Protein AF-A0A376L0K4-F1 (afdb_monomer_lite)

Foldseek 3Di:
DAVCCCVVPVPVPDDQLLLDDPVVNDPVVTFDWDWDQDPVPRDTGTDTPSCCCPPCNCQLQADDPDPVVRNVVSVVSNVVVVVVVCCVVVVDDDDFDDPVNVVVPVVVVVVQVVVVVVVDDDDRD

Sequence (125 aa):
MTVCARFYDPENELTGSMLIDLQSGNEDRGICGLPFTRQSDNQTVYIPMNIIGNLYVSNGMSAGNTRNEARVQGLSEVFERYVKNRIIAESISLPEIPADVLARYPAVVEAIENAGSGGFPNLRL

Organism: Escherichia coli (NCBI:txid562)

InterPro domains:
  IPR003776 YcaO-like domain [PF02624] (7-118)
  IPR003776 YcaO-like domain [PS51664] (1-125)
  IPR003776 YcaO-like domain [TIGR00702] (6-121)

Radius of gyration: 21.16 Å; chains: 1; bounding box: 52×32×55 Å

Structure (mmCIF, N/CA/C/O backbone):
data_AF-A0A376L0K4-F1
#
_entry.id   AF-A0A376L0K4-F1
#
loop_
_atom_site.group_PDB
_atom_site.id
_atom_site.type_symbol
_atom_site.label_atom_id
_atom_site.label_alt_id
_atom_site.label_comp_id
_atom_site.label_asym_id
_atom_site.label_entity_id
_atom_site.label_seq_id
_atom_site.pdbx_PDB_ins_code
_atom_site.Cartn_x
_atom_site.Cartn_y
_atom_site.Cartn_z
_atom_s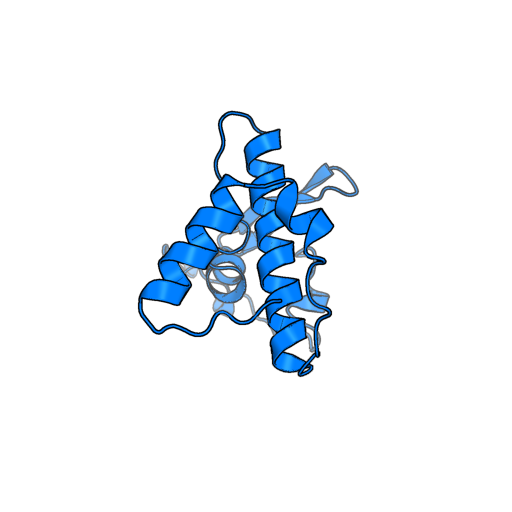ite.occupancy
_atom_site.B_iso_or_equiv
_atom_site.auth_seq_id
_atom_site.auth_comp_id
_atom_site.auth_asym_id
_atom_site.auth_atom_id
_atom_site.pdbx_PDB_model_num
ATOM 1 N N . MET A 1 1 ? -17.045 -3.249 13.865 1.00 45.50 1 MET A N 1
ATOM 2 C CA . MET A 1 1 ? -16.093 -4.362 13.681 1.00 45.50 1 MET A CA 1
ATOM 3 C C . MET A 1 1 ? -15.202 -3.997 12.504 1.00 45.50 1 MET A C 1
ATOM 5 O O . MET A 1 1 ? -15.719 -3.773 11.416 1.00 45.50 1 MET A O 1
ATOM 9 N N . THR A 1 2 ? -13.917 -3.771 12.759 1.00 52.75 2 THR A N 1
ATOM 10 C CA . THR A 1 2 ? -12.928 -3.260 11.799 1.00 52.75 2 THR A CA 1
ATOM 11 C C . THR A 1 2 ? -12.846 -4.200 10.598 1.00 52.75 2 THR A C 1
ATOM 13 O O . THR A 1 2 ? -12.702 -5.414 10.762 1.00 52.75 2 THR A O 1
ATOM 16 N N . VAL A 1 3 ? -12.965 -3.671 9.379 1.00 58.59 3 VAL A N 1
ATOM 17 C CA . VAL A 1 3 ? -12.661 -4.462 8.177 1.00 58.59 3 VAL A CA 1
ATOM 18 C C . VAL A 1 3 ? -11.214 -4.944 8.309 1.00 58.59 3 VAL A C 1
ATOM 20 O O . VAL A 1 3 ? -10.349 -4.178 8.725 1.00 58.59 3 VAL A O 1
ATOM 23 N N . CYS A 1 4 ? -10.984 -6.225 8.012 1.00 76.06 4 CYS A N 1
ATOM 24 C CA . CYS A 1 4 ? -9.707 -6.930 8.186 1.00 76.06 4 CYS A CA 1
ATOM 25 C C . CYS A 1 4 ? -9.333 -7.359 9.619 1.00 76.06 4 CYS A C 1
ATOM 27 O O . CYS A 1 4 ? -8.181 -7.723 9.828 1.00 76.06 4 CYS A O 1
ATOM 29 N N . ALA A 1 5 ? -10.271 -7.417 10.579 1.00 79.62 5 ALA A N 1
ATOM 30 C CA . ALA A 1 5 ? -9.987 -7.934 11.930 1.00 79.62 5 ALA A CA 1
ATOM 31 C C . ALA A 1 5 ? -9.222 -9.273 11.913 1.00 79.62 5 ALA A C 1
ATOM 33 O O . ALA A 1 5 ? -8.174 -9.377 12.523 1.00 79.62 5 ALA A O 1
ATOM 34 N N . ARG A 1 6 ? -9.645 -10.242 11.089 1.00 89.62 6 ARG A N 1
ATOM 35 C CA . ARG A 1 6 ? -8.959 -11.545 10.960 1.00 89.62 6 ARG A CA 1
ATOM 36 C C . ARG A 1 6 ? -7.507 -11.475 10.470 1.00 89.62 6 ARG A C 1
ATOM 38 O O . ARG A 1 6 ? -6.770 -12.426 10.681 1.00 89.62 6 ARG A O 1
ATOM 45 N N . PHE A 1 7 ? -7.125 -10.422 9.747 1.00 94.44 7 PHE A N 1
ATOM 46 C CA . PHE A 1 7 ? -5.756 -10.258 9.253 1.00 94.44 7 PHE A CA 1
ATOM 47 C C . PHE A 1 7 ? -4.846 -9.658 10.329 1.00 94.44 7 PHE A C 1
ATOM 49 O O . PHE A 1 7 ? -3.712 -10.097 10.471 1.00 94.44 7 PHE A O 1
ATOM 56 N N . TYR A 1 8 ? -5.341 -8.671 11.082 1.00 94.38 8 TYR A N 1
ATOM 57 C CA . TYR A 1 8 ? -4.566 -8.014 12.142 1.00 94.38 8 TYR A CA 1
ATOM 58 C C . TYR A 1 8 ? -4.621 -8.748 13.485 1.00 94.38 8 TYR A C 1
ATOM 60 O O . TYR A 1 8 ? -3.732 -8.570 14.307 1.00 94.38 8 TYR A O 1
ATOM 68 N N . ASP A 1 9 ? -5.671 -9.530 13.708 1.00 95.19 9 ASP A N 1
ATOM 69 C CA . ASP A 1 9 ? -5.986 -10.179 14.976 1.00 95.19 9 ASP A CA 1
ATOM 70 C C . ASP A 1 9 ? -6.476 -11.623 14.739 1.00 95.19 9 ASP A C 1
ATOM 72 O O . ASP A 1 9 ? -7.664 -11.925 14.894 1.00 95.19 9 ASP A O 1
ATOM 76 N N . PRO A 1 10 ? -5.594 -12.520 14.258 1.00 94.62 10 PRO A N 1
ATOM 77 C CA . PRO A 1 10 ? -5.958 -13.905 13.962 1.00 94.62 10 PRO A CA 1
ATOM 78 C C . PRO A 1 10 ? -6.321 -14.711 15.219 1.00 94.62 10 PRO A C 1
ATOM 80 O O . PRO A 1 10 ? -7.209 -15.559 15.143 1.00 94.62 10 PRO A O 1
ATOM 83 N N . GLU A 1 11 ? -5.682 -14.409 16.355 1.00 95.31 11 GLU A N 1
ATOM 84 C CA . GLU A 1 11 ? -5.873 -15.097 17.643 1.00 95.31 11 GLU A CA 1
ATOM 85 C C . GLU A 1 11 ? -6.884 -14.391 18.566 1.00 95.31 11 GLU A C 1
ATOM 87 O O . GLU A 1 11 ? -7.199 -14.889 19.645 1.00 95.31 11 GLU A O 1
ATOM 92 N N . ASN A 1 12 ? -7.456 -13.265 18.124 1.00 93.50 12 ASN A N 1
ATOM 93 C CA . ASN A 1 12 ? -8.456 -12.492 18.863 1.00 93.50 12 ASN A CA 1
ATOM 94 C C . ASN A 1 12 ? -7.944 -11.971 20.228 1.00 93.50 12 ASN A C 1
ATOM 96 O O . ASN A 1 12 ? -8.661 -12.005 21.232 1.00 93.50 12 ASN A O 1
ATOM 100 N N . GLU A 1 13 ? -6.694 -11.504 20.248 1.00 95.06 13 GLU A N 1
ATOM 101 C CA . GLU A 1 13 ? -5.971 -10.983 21.417 1.00 95.06 13 GLU A CA 1
ATOM 102 C C . GLU A 1 13 ? -5.845 -9.449 21.403 1.00 95.06 13 GLU A C 1
ATOM 104 O O . GLU A 1 13 ? -5.398 -8.845 22.382 1.00 95.06 13 GLU A O 1
ATOM 109 N N . LEU A 1 14 ? -6.238 -8.791 20.307 1.00 94.50 14 LEU A N 1
ATOM 110 C CA . LEU A 1 14 ? -6.117 -7.344 20.178 1.00 94.50 14 LEU A CA 1
ATOM 111 C C . LEU A 1 14 ? -7.116 -6.624 21.089 1.00 94.50 14 LEU A C 1
ATOM 113 O O . LEU A 1 14 ? -8.333 -6.799 21.003 1.00 94.50 14 LEU A O 1
ATOM 117 N N . THR A 1 15 ? -6.601 -5.730 21.928 1.00 94.50 15 THR A N 1
ATOM 118 C CA . THR A 1 15 ? -7.420 -4.910 22.829 1.00 94.50 15 THR A CA 1
ATOM 119 C C . THR A 1 15 ? -7.451 -3.451 22.384 1.00 94.50 15 THR A C 1
ATOM 121 O O . THR A 1 15 ? -6.569 -2.969 21.674 1.00 94.50 15 THR A O 1
ATOM 124 N N . GLY A 1 16 ? -8.489 -2.717 22.796 1.00 92.81 16 GLY A N 1
ATOM 125 C CA . GLY A 1 16 ? -8.679 -1.331 22.362 1.00 92.81 16 GLY A CA 1
ATOM 126 C C . GLY A 1 16 ? -7.584 -0.366 22.831 1.00 92.81 16 GLY A C 1
ATOM 127 O O . GLY A 1 16 ? -7.210 0.533 22.081 1.00 92.81 16 GLY A O 1
ATOM 128 N N . SER A 1 17 ? -7.024 -0.583 24.024 1.00 94.81 17 SER A N 1
ATOM 129 C CA . SER A 1 17 ? -5.942 0.241 24.584 1.00 94.81 17 SER A CA 1
ATOM 130 C C . SER A 1 17 ? -4.633 0.126 23.792 1.00 94.81 17 SER A C 1
ATOM 132 O O . SER A 1 17 ? -3.836 1.060 23.775 1.00 94.81 17 SER A O 1
ATOM 134 N N . MET A 1 18 ? -4.432 -0.967 23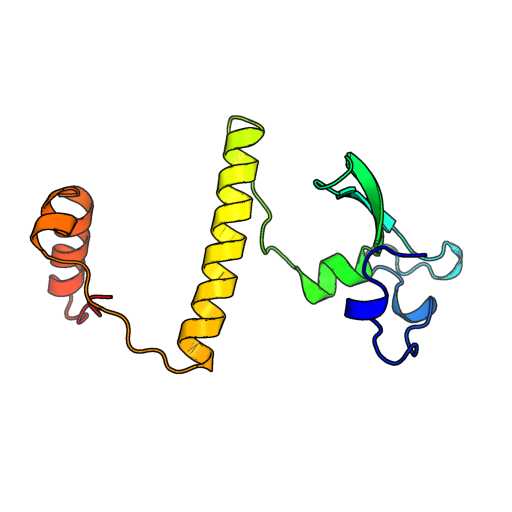.047 1.00 95.56 18 MET A N 1
ATOM 135 C CA . MET A 1 18 ? -3.276 -1.136 22.152 1.00 95.56 18 MET A CA 1
ATOM 136 C C . MET A 1 18 ? -3.357 -0.257 20.895 1.00 95.56 18 MET A C 1
ATOM 138 O O . MET A 1 18 ? -2.366 -0.105 20.184 1.00 95.56 18 MET A O 1
ATOM 142 N N . LEU A 1 19 ? -4.531 0.308 20.597 1.00 97.00 19 LEU A N 1
ATOM 143 C CA . LEU A 1 19 ? -4.828 0.990 19.335 1.00 97.00 19 LEU A CA 1
ATOM 144 C C . LEU A 1 19 ? -4.932 2.513 19.462 1.00 97.00 19 LEU A C 1
ATOM 146 O O . LEU A 1 19 ? -5.335 3.179 18.503 1.00 97.00 19 LEU A O 1
ATOM 150 N N . ILE A 1 20 ? -4.562 3.071 20.614 1.00 97.75 20 ILE A N 1
ATOM 151 C CA . ILE A 1 20 ? -4.488 4.521 20.803 1.00 97.75 20 ILE A CA 1
ATOM 152 C C . ILE A 1 20 ? -3.395 5.086 19.891 1.00 97.75 20 ILE A C 1
ATOM 154 O O . ILE A 1 20 ? -2.295 4.538 19.782 1.00 97.75 20 ILE A O 1
ATOM 158 N N . ASP A 1 21 ? -3.715 6.151 19.160 1.00 97.25 21 ASP A N 1
ATOM 159 C CA . ASP A 1 21 ? -2.766 6.773 18.246 1.00 97.25 21 ASP A CA 1
ATOM 160 C C . ASP A 1 21 ? -1.700 7.566 19.011 1.00 97.25 21 ASP A C 1
ATOM 162 O O . ASP A 1 21 ? -1.978 8.192 20.034 1.00 97.25 21 ASP A O 1
ATOM 166 N N . LEU A 1 22 ? -0.473 7.560 18.486 1.00 96.25 22 LEU A N 1
ATOM 167 C CA . LEU A 1 22 ? 0.670 8.233 19.107 1.00 96.25 22 LEU A CA 1
ATOM 168 C C . LEU A 1 22 ? 0.473 9.754 19.194 1.00 96.25 22 LEU A C 1
ATOM 170 O O . LEU A 1 22 ? 0.961 10.390 20.122 1.00 96.25 22 LEU A O 1
ATOM 174 N N . GLN A 1 23 ? -0.214 10.339 18.213 1.00 97.19 23 GLN A N 1
ATOM 175 C CA . GLN A 1 23 ? -0.366 11.781 18.075 1.00 97.19 23 GLN A CA 1
ATOM 176 C C . GLN A 1 23 ? -1.296 12.367 19.138 1.00 97.19 23 GLN A C 1
ATOM 178 O O . GLN A 1 23 ? -1.036 13.466 19.624 1.00 97.19 23 GLN A O 1
ATOM 183 N N . SER A 1 24 ? -2.376 11.665 19.490 1.00 96.75 24 SER A N 1
ATOM 184 C CA . SER A 1 24 ? -3.269 12.087 20.566 1.00 96.75 24 SER A CA 1
ATOM 185 C C . SER A 1 24 ? -2.805 11.598 21.936 1.00 96.75 24 SER A C 1
ATOM 187 O O . SER A 1 24 ? -2.942 12.340 22.908 1.00 96.75 24 SER A O 1
ATOM 189 N N . GLY A 1 25 ? -2.303 10.359 22.022 1.00 95.69 25 GLY A N 1
ATOM 190 C CA . GLY A 1 25 ? -1.992 9.687 23.287 1.00 95.69 25 GLY A CA 1
ATOM 191 C C . GLY A 1 25 ? -3.173 9.627 24.265 1.00 95.69 25 GLY A C 1
ATOM 192 O O . GLY A 1 25 ? -2.961 9.477 25.464 1.00 95.69 25 GLY A O 1
ATOM 193 N N . ASN A 1 26 ? -4.407 9.812 23.784 1.00 96.44 26 ASN A N 1
ATOM 194 C CA . ASN A 1 26 ? -5.565 10.095 24.625 1.00 96.44 26 ASN A CA 1
ATOM 195 C C . ASN A 1 26 ? -6.486 8.875 24.723 1.00 96.44 26 ASN A C 1
ATOM 197 O O . ASN A 1 26 ? -7.383 8.691 23.899 1.00 96.44 26 ASN A O 1
ATOM 201 N N . GLU A 1 27 ? -6.266 8.058 25.751 1.00 96.25 27 GLU A N 1
ATOM 202 C CA . GLU A 1 27 ? -7.064 6.854 25.998 1.00 96.25 27 GLU A CA 1
ATOM 203 C C . GLU A 1 27 ? -8.527 7.174 26.350 1.00 96.25 27 GLU A C 1
ATOM 205 O O . GLU A 1 27 ? -9.424 6.487 25.865 1.00 96.25 27 GLU A O 1
ATOM 210 N N . ASP A 1 28 ? -8.790 8.270 27.076 1.00 97.25 28 ASP A N 1
ATOM 211 C CA . ASP A 1 28 ? -10.151 8.699 27.446 1.00 97.25 28 ASP A CA 1
ATOM 212 C C . ASP A 1 28 ? -11.009 9.049 26.220 1.00 97.25 28 ASP A C 1
ATOM 214 O O . ASP A 1 28 ? -12.216 8.800 26.185 1.00 97.25 28 ASP A O 1
ATOM 218 N N . ARG A 1 29 ? -10.388 9.624 25.183 1.00 97.19 29 ARG A N 1
ATOM 219 C CA . ARG A 1 29 ? -11.040 9.899 23.894 1.00 97.19 29 ARG A CA 1
ATOM 220 C C . ARG A 1 29 ? -11.293 8.616 23.096 1.00 97.19 29 ARG A C 1
ATOM 222 O O . ARG A 1 29 ? -12.204 8.587 22.265 1.00 97.19 29 ARG A O 1
ATOM 229 N N . GLY A 1 30 ? -10.494 7.580 23.333 1.00 96.69 30 GLY A N 1
ATOM 230 C CA . GLY A 1 30 ? -10.540 6.305 22.633 1.00 96.69 30 GLY A CA 1
ATOM 231 C C . GLY A 1 30 ? -9.797 6.300 21.293 1.00 96.69 30 GLY A C 1
ATOM 232 O O . GLY A 1 30 ? -8.973 7.159 20.985 1.00 96.69 30 GLY A O 1
ATOM 233 N N . ILE A 1 31 ? -10.088 5.285 20.477 1.00 97.50 31 ILE A N 1
ATOM 234 C CA . ILE A 1 31 ? -9.341 4.979 19.250 1.00 97.50 31 ILE A CA 1
ATOM 235 C C . ILE A 1 31 ? -9.674 5.971 18.128 1.00 97.50 31 ILE A C 1
ATOM 237 O O . ILE A 1 31 ? -10.817 6.068 17.675 1.00 97.50 31 ILE A O 1
ATOM 241 N N . CYS A 1 32 ? -8.648 6.635 17.595 1.00 97.88 32 CYS A N 1
ATOM 242 C CA . CYS A 1 32 ? -8.766 7.463 16.400 1.00 97.88 32 CYS A CA 1
ATOM 243 C C . CYS A 1 32 ? -8.793 6.595 15.127 1.00 97.88 32 CYS A C 1
ATOM 245 O O . CYS A 1 32 ? -7.793 5.971 14.766 1.00 97.88 32 CYS A O 1
ATOM 247 N N . GLY A 1 33 ? -9.935 6.555 14.433 1.00 96.94 33 GLY A N 1
ATOM 248 C CA . GLY A 1 33 ? -10.105 5.852 13.158 1.00 96.94 33 GLY A CA 1
ATOM 249 C C . GLY A 1 33 ? -10.104 6.802 11.961 1.00 96.94 33 GLY A C 1
ATOM 250 O O . GLY A 1 33 ? -10.860 7.773 11.937 1.00 96.94 33 GLY A O 1
ATOM 251 N N . LEU A 1 34 ? -9.307 6.495 10.937 1.00 97.31 34 LEU A N 1
ATOM 252 C CA . LEU A 1 34 ? -9.281 7.241 9.680 1.00 97.31 34 LEU A CA 1
ATOM 253 C C . LEU A 1 34 ? -10.203 6.597 8.628 1.00 97.31 34 LEU A C 1
ATOM 255 O O . LEU A 1 34 ? -10.230 5.367 8.530 1.00 97.31 34 LEU A O 1
ATOM 259 N N . PRO A 1 35 ? -10.948 7.393 7.835 1.00 97.81 35 PRO A N 1
ATOM 260 C CA . PRO A 1 35 ? -11.858 6.875 6.819 1.00 97.81 35 PRO A CA 1
ATOM 261 C C . PRO A 1 35 ? -11.124 6.484 5.526 1.00 97.81 35 PRO A C 1
ATOM 263 O O . PRO A 1 35 ? -10.402 7.285 4.937 1.00 97.81 35 PRO A O 1
ATOM 266 N N . PHE A 1 36 ? -11.383 5.272 5.038 1.00 97.31 36 PHE A N 1
ATOM 267 C CA . PHE A 1 36 ? -10.921 4.742 3.753 1.00 97.31 36 PHE A CA 1
ATOM 268 C C . PHE A 1 36 ? -12.105 4.227 2.934 1.00 97.31 36 PHE A C 1
ATOM 270 O O . PHE A 1 36 ? -13.083 3.732 3.487 1.00 97.31 36 PHE A O 1
ATOM 277 N N . THR A 1 37 ? -12.012 4.294 1.605 1.00 97.56 37 THR A N 1
ATOM 278 C CA . THR A 1 37 ? -13.020 3.713 0.705 1.00 97.56 37 THR A CA 1
ATOM 279 C C . THR A 1 37 ? -12.574 2.336 0.231 1.00 97.56 37 THR A C 1
ATOM 281 O O . THR A 1 37 ? -11.603 2.218 -0.526 1.00 97.56 37 THR A O 1
ATOM 284 N N . ARG A 1 38 ? -13.308 1.292 0.620 1.00 96.75 38 ARG A N 1
ATOM 285 C CA . ARG A 1 38 ? -13.086 -0.063 0.110 1.00 96.75 38 ARG A CA 1
ATOM 286 C C . ARG A 1 38 ? -13.545 -0.144 -1.345 1.00 96.75 38 ARG A C 1
ATOM 288 O O . ARG A 1 38 ? -14.699 0.115 -1.652 1.00 96.75 38 ARG A O 1
ATOM 295 N N . GLN A 1 39 ? -12.642 -0.520 -2.248 1.00 96.50 39 GLN A N 1
ATOM 296 C CA . GLN A 1 39 ? -12.901 -0.438 -3.692 1.00 96.50 39 GLN A CA 1
ATOM 297 C C . GLN A 1 39 ? -13.900 -1.483 -4.216 1.00 96.50 39 GLN A C 1
ATOM 299 O O . GLN A 1 39 ? -14.520 -1.251 -5.246 1.00 96.50 39 GLN A O 1
ATOM 304 N N . SER A 1 40 ? -14.083 -2.616 -3.528 1.00 97.19 40 SER A N 1
ATOM 305 C CA . SER A 1 40 ? -14.986 -3.684 -3.987 1.00 97.19 40 SER A CA 1
ATOM 306 C C . SER A 1 40 ? -16.467 -3.306 -3.925 1.00 97.19 40 SER A C 1
ATOM 308 O O . SER A 1 40 ? -17.257 -3.822 -4.706 1.00 97.19 40 SER A O 1
ATOM 310 N N . ASP A 1 41 ? -16.850 -2.444 -2.981 1.00 97.25 41 ASP A N 1
ATOM 311 C CA . ASP A 1 41 ? -18.248 -2.084 -2.712 1.00 97.25 41 ASP A CA 1
ATOM 312 C C . ASP A 1 41 ? -18.461 -0.595 -2.394 1.00 97.25 41 ASP A C 1
ATOM 314 O O . ASP A 1 41 ? -19.572 -0.181 -2.068 1.00 97.25 41 ASP A O 1
ATOM 318 N N . ASN A 1 42 ? -17.407 0.218 -2.492 1.00 96.75 42 ASN A N 1
ATOM 319 C CA . ASN A 1 42 ? -17.406 1.653 -2.219 1.00 96.75 42 ASN A CA 1
ATOM 320 C C . ASN A 1 42 ? -17.818 2.057 -0.792 1.00 96.75 42 ASN A C 1
ATOM 322 O O . ASN A 1 42 ? -18.112 3.229 -0.550 1.00 96.75 42 ASN A O 1
ATOM 326 N N . GLN A 1 43 ? -17.808 1.134 0.172 1.00 97.12 43 GLN A N 1
ATOM 327 C CA . GLN A 1 43 ? -18.142 1.477 1.553 1.00 97.12 43 GLN A CA 1
ATOM 328 C C . GLN A 1 43 ? -16.997 2.215 2.253 1.00 97.12 43 GLN A C 1
ATOM 330 O O . GLN A 1 43 ? -15.815 1.902 2.068 1.00 97.12 43 GLN A O 1
ATOM 335 N N . THR A 1 44 ? -17.365 3.178 3.102 1.00 97.06 44 THR A N 1
ATOM 336 C CA . THR A 1 44 ? -16.432 3.812 4.035 1.00 97.06 44 THR A CA 1
ATOM 337 C C . THR A 1 44 ? -16.111 2.853 5.172 1.00 97.06 44 THR A C 1
ATOM 339 O O . THR A 1 44 ? -16.999 2.313 5.830 1.00 97.06 44 THR A O 1
ATOM 342 N N . VAL A 1 45 ? -14.823 2.680 5.421 1.00 96.50 45 VAL A N 1
ATOM 343 C CA . VAL A 1 45 ? -14.256 1.821 6.452 1.00 96.50 45 VAL A CA 1
ATOM 344 C C . VAL A 1 45 ? -13.349 2.667 7.328 1.00 96.50 45 VAL A C 1
ATOM 346 O O . VAL A 1 45 ? -12.564 3.457 6.814 1.00 96.50 45 VAL A O 1
ATOM 349 N N . TYR A 1 46 ? -13.422 2.474 8.641 1.00 96.38 46 TYR A N 1
ATOM 350 C CA . TYR A 1 46 ? -12.520 3.131 9.581 1.00 96.38 46 TYR A CA 1
ATOM 351 C C . TYR A 1 46 ? -11.380 2.192 9.965 1.00 96.38 46 TYR A C 1
ATOM 353 O O . TYR A 1 46 ? -11.627 1.081 10.439 1.00 96.38 46 TYR A O 1
ATOM 361 N N . ILE A 1 47 ? -10.145 2.648 9.763 1.00 96.38 47 ILE A N 1
ATOM 362 C CA . ILE A 1 47 ? -8.927 1.934 10.158 1.00 96.38 47 ILE A CA 1
ATOM 363 C C . ILE A 1 47 ? -8.238 2.750 11.263 1.00 96.38 47 ILE A C 1
ATOM 365 O O . ILE A 1 47 ? -8.029 3.950 11.067 1.00 96.38 47 ILE A O 1
ATOM 369 N N . PRO A 1 48 ? -7.900 2.150 12.420 1.00 97.06 48 PRO A N 1
ATOM 370 C CA . PRO A 1 48 ? -7.177 2.836 13.488 1.00 97.06 48 PRO A CA 1
ATOM 371 C C . PRO A 1 48 ? -5.881 3.483 12.989 1.00 97.06 48 PRO A C 1
ATOM 373 O O . PRO A 1 48 ? -5.071 2.824 12.333 1.00 97.06 48 PRO A O 1
ATOM 376 N N . MET A 1 49 ? -5.649 4.749 13.342 1.00 97.19 49 MET A N 1
ATOM 377 C CA . MET A 1 49 ? -4.420 5.466 12.980 1.00 97.19 49 MET A CA 1
ATOM 378 C C . MET A 1 49 ? -3.172 4.755 13.517 1.00 97.19 49 MET A C 1
ATOM 380 O O . MET A 1 49 ? -2.144 4.725 12.846 1.00 97.19 49 MET A O 1
ATOM 384 N N . ASN A 1 50 ? -3.279 4.113 14.684 1.00 97.38 50 ASN A N 1
ATOM 385 C CA . ASN A 1 50 ? -2.214 3.285 15.241 1.00 97.38 50 ASN A CA 1
ATOM 386 C C . ASN A 1 50 ? -1.794 2.147 14.281 1.00 97.38 50 ASN A C 1
ATOM 388 O O . ASN A 1 50 ? -0.604 1.978 14.024 1.00 97.38 50 ASN A O 1
ATOM 392 N N . ILE A 1 51 ? -2.751 1.434 13.670 1.00 96.69 51 ILE A N 1
ATOM 393 C CA . ILE A 1 51 ? -2.464 0.371 12.688 1.00 96.69 51 ILE A CA 1
ATOM 394 C C . ILE A 1 51 ? -1.801 0.957 11.437 1.00 96.69 51 ILE A C 1
ATOM 396 O O . ILE A 1 51 ? -0.813 0.411 10.947 1.00 96.69 51 ILE A O 1
ATOM 400 N N . ILE A 1 52 ? -2.314 2.085 10.934 1.00 96.56 52 ILE A N 1
ATOM 401 C CA . ILE A 1 52 ? -1.762 2.761 9.749 1.00 96.56 52 ILE A CA 1
ATOM 402 C C . ILE A 1 52 ? -0.304 3.163 9.992 1.00 96.56 52 ILE A C 1
ATOM 404 O O . ILE A 1 52 ? 0.576 2.826 9.199 1.00 96.56 52 ILE A O 1
ATOM 408 N N . GLY A 1 53 ? -0.050 3.845 11.110 1.00 96.44 53 GLY A N 1
ATOM 409 C CA . GLY A 1 53 ? 1.266 4.366 11.460 1.00 96.44 53 GLY A CA 1
ATOM 410 C C . GLY A 1 53 ? 2.314 3.279 11.694 1.00 96.44 53 GLY A C 1
ATOM 411 O O . GLY A 1 53 ? 3.455 3.462 11.284 1.00 96.44 53 GLY A O 1
ATOM 412 N N . ASN A 1 54 ? 1.936 2.150 12.302 1.00 97.12 54 ASN A N 1
ATOM 413 C CA . ASN A 1 54 ? 2.883 1.077 12.617 1.00 97.12 54 ASN A CA 1
ATOM 414 C C . ASN A 1 54 ? 3.143 0.126 11.442 1.00 97.12 54 ASN A C 1
ATOM 416 O O . ASN A 1 54 ? 4.278 -0.301 11.251 1.00 97.12 54 ASN A O 1
ATOM 420 N N . LEU A 1 55 ? 2.115 -0.232 10.663 1.00 97.00 55 LEU A N 1
ATOM 421 C CA . LEU A 1 55 ? 2.237 -1.308 9.670 1.00 97.00 55 LEU A CA 1
ATOM 422 C C . LEU A 1 55 ? 2.471 -0.808 8.242 1.00 97.00 55 LEU A C 1
ATOM 424 O O . LEU A 1 55 ? 3.119 -1.495 7.455 1.00 97.00 55 LEU A O 1
ATOM 428 N N . TYR A 1 56 ? 1.938 0.364 7.889 1.00 96.75 56 TYR A N 1
ATOM 429 C CA . TYR A 1 56 ? 1.937 0.845 6.502 1.00 96.75 56 TYR A CA 1
ATOM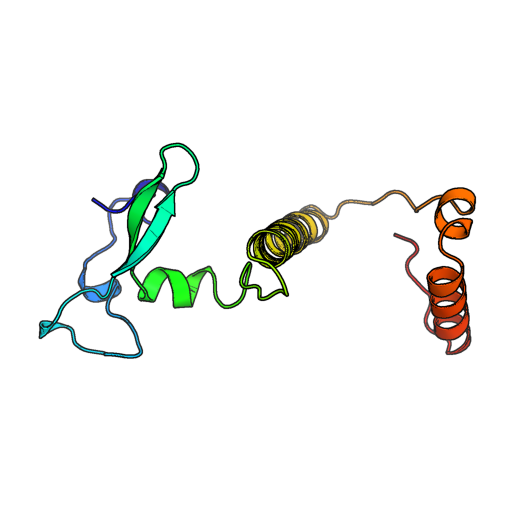 430 C C . TYR A 1 56 ? 2.917 1.990 6.266 1.00 96.75 56 TYR A C 1
ATOM 432 O O . TYR A 1 56 ? 3.456 2.103 5.166 1.00 96.75 56 TYR A O 1
ATOM 440 N N . VAL A 1 57 ? 3.208 2.789 7.297 1.00 95.81 57 VAL A N 1
ATOM 441 C CA . VAL A 1 57 ? 4.152 3.915 7.234 1.00 95.81 57 VAL A CA 1
ATOM 442 C C . VAL A 1 57 ? 3.889 4.792 5.999 1.00 95.81 57 VAL A C 1
ATOM 444 O O . VAL A 1 57 ? 2.761 5.228 5.785 1.00 95.81 57 VAL A O 1
ATOM 447 N N . SER A 1 58 ? 4.903 5.051 5.174 1.00 95.69 58 SER A N 1
ATOM 448 C CA . SER A 1 58 ? 4.768 5.775 3.915 1.00 95.69 58 SER A CA 1
ATOM 449 C C . SER A 1 58 ? 4.351 4.936 2.704 1.00 95.69 58 SER A C 1
ATOM 451 O O . SER A 1 58 ? 4.129 5.508 1.641 1.00 95.69 58 SER A O 1
ATOM 453 N N . ASN A 1 59 ? 4.261 3.609 2.830 1.00 95.69 59 ASN A N 1
ATOM 454 C CA . ASN A 1 59 ? 4.050 2.725 1.686 1.00 95.69 59 ASN A CA 1
ATOM 455 C C . ASN A 1 59 ? 2.672 2.937 1.045 1.00 95.69 59 ASN A C 1
ATOM 457 O O . ASN A 1 59 ? 1.643 2.827 1.714 1.00 95.69 59 ASN A O 1
ATOM 461 N N . GLY A 1 60 ? 2.657 3.183 -0.265 1.00 94.00 60 GLY A N 1
ATOM 462 C CA . GLY A 1 60 ? 1.434 3.385 -1.044 1.00 94.00 60 GLY A CA 1
ATOM 463 C C . GLY A 1 60 ? 0.817 4.783 -0.915 1.00 94.00 60 GLY A C 1
ATOM 464 O O . GLY A 1 60 ? -0.277 5.014 -1.437 1.00 94.00 60 GLY A O 1
ATOM 465 N N . MET A 1 61 ? 1.495 5.726 -0.249 1.00 97.19 61 MET A N 1
ATOM 466 C CA . MET A 1 61 ? 1.120 7.140 -0.289 1.00 97.19 61 MET A CA 1
ATOM 467 C C . MET A 1 61 ? 1.581 7.768 -1.600 1.00 97.19 61 MET A C 1
ATOM 469 O O . MET A 1 61 ? 2.677 7.507 -2.077 1.00 97.19 61 MET A O 1
ATOM 473 N N . SER A 1 62 ? 0.762 8.638 -2.184 1.00 97.94 62 SER A N 1
ATOM 474 C CA . SER A 1 62 ? 1.135 9.308 -3.425 1.00 97.94 62 SER A CA 1
ATOM 475 C C . SER A 1 62 ? 0.380 10.617 -3.628 1.00 97.94 62 SER A C 1
ATOM 477 O O . SER A 1 62 ? -0.728 10.808 -3.121 1.00 97.94 62 SER A O 1
ATOM 479 N N . ALA A 1 63 ? 0.990 11.505 -4.406 1.00 97.50 63 ALA A N 1
ATOM 480 C CA . ALA A 1 63 ? 0.407 12.729 -4.926 1.00 97.50 63 ALA A CA 1
ATOM 481 C C . ALA A 1 63 ? 0.626 12.775 -6.445 1.00 97.50 63 ALA A C 1
ATOM 483 O O . ALA A 1 63 ? 1.516 12.115 -6.975 1.00 97.50 63 ALA A O 1
ATOM 484 N N . GLY A 1 64 ? -0.189 13.552 -7.150 1.00 96.69 64 GLY A N 1
ATOM 485 C CA . GLY A 1 64 ? -0.098 13.674 -8.600 1.00 96.69 64 GLY A CA 1
ATOM 486 C C . GLY A 1 64 ? -0.996 14.781 -9.128 1.00 96.69 64 GLY A C 1
ATOM 487 O O . GLY A 1 64 ? -1.844 15.308 -8.403 1.00 96.69 64 GLY A O 1
ATOM 488 N N . ASN A 1 65 ? -0.827 15.114 -10.403 1.00 98.19 65 ASN A N 1
ATOM 489 C CA . ASN A 1 65 ? -1.570 16.188 -11.064 1.00 98.19 65 ASN A CA 1
ATOM 490 C C . ASN A 1 65 ? -3.068 15.874 -11.166 1.00 98.19 65 ASN A C 1
ATOM 492 O O . ASN A 1 65 ? -3.910 16.771 -11.152 1.00 98.19 65 ASN A O 1
ATOM 496 N N . THR A 1 66 ? -3.414 14.587 -11.255 1.00 98.31 66 THR A N 1
ATOM 497 C CA . THR A 1 66 ? -4.799 14.114 -11.235 1.00 98.31 66 THR A CA 1
ATOM 498 C C . THR A 1 66 ? -4.998 13.051 -10.163 1.00 98.31 66 THR A C 1
ATOM 500 O O . THR A 1 66 ? -4.068 12.356 -9.753 1.00 98.31 66 THR A O 1
ATOM 503 N N . ARG A 1 67 ? -6.255 12.858 -9.745 1.00 98.00 67 ARG A N 1
ATOM 504 C CA . ARG A 1 67 ? -6.624 11.796 -8.795 1.00 98.00 67 ARG A CA 1
ATOM 505 C C . ARG A 1 67 ? -6.162 10.413 -9.264 1.00 98.00 67 ARG A C 1
ATOM 507 O O . ARG A 1 67 ? -5.721 9.614 -8.445 1.00 98.00 67 ARG A O 1
ATOM 514 N N . ASN A 1 68 ? -6.303 10.115 -10.554 1.00 98.31 68 ASN A N 1
ATOM 515 C CA . ASN A 1 68 ? -5.932 8.807 -11.086 1.00 98.31 68 ASN A CA 1
ATOM 516 C C . ASN A 1 68 ? -4.419 8.663 -11.231 1.00 98.31 68 ASN A C 1
ATOM 518 O O . ASN A 1 68 ? -3.913 7.581 -10.968 1.00 98.31 68 ASN A O 1
ATOM 522 N N . GLU A 1 69 ? -3.698 9.737 -11.556 1.00 98.38 69 GLU A N 1
ATOM 523 C CA . GLU A 1 69 ? -2.232 9.728 -11.567 1.00 98.38 69 GLU A CA 1
ATOM 524 C C . GLU A 1 69 ? -1.672 9.360 -10.187 1.00 98.38 69 GLU A C 1
ATOM 526 O O . GLU A 1 69 ? -0.914 8.399 -10.075 1.00 98.38 69 GLU A O 1
ATOM 531 N N . ALA A 1 70 ? -2.140 10.028 -9.125 1.00 98.19 70 ALA A N 1
ATOM 532 C CA . ALA A 1 70 ? -1.740 9.709 -7.754 1.00 98.19 70 ALA A CA 1
ATOM 533 C C . ALA A 1 70 ? -2.085 8.256 -7.374 1.00 98.19 70 ALA A C 1
ATOM 535 O O . ALA A 1 70 ? -1.293 7.551 -6.757 1.00 98.19 70 ALA A O 1
ATOM 536 N N . ARG A 1 71 ? -3.266 7.762 -7.774 1.00 98.12 71 ARG A N 1
ATOM 537 C CA . ARG A 1 71 ? -3.668 6.370 -7.506 1.00 98.12 71 ARG A CA 1
ATOM 538 C C . ARG A 1 71 ? -2.793 5.359 -8.236 1.00 98.12 71 ARG A C 1
ATOM 540 O O . ARG A 1 71 ? -2.427 4.356 -7.638 1.00 98.12 71 ARG A O 1
ATOM 547 N N . VAL A 1 72 ? -2.469 5.605 -9.504 1.00 98.44 72 VAL A N 1
ATOM 548 C CA . VAL A 1 72 ? -1.599 4.721 -10.292 1.00 98.44 72 VAL A CA 1
ATOM 549 C C . VAL A 1 72 ? -0.210 4.660 -9.669 1.00 98.44 72 VAL A C 1
ATOM 551 O O . VAL A 1 72 ? 0.312 3.565 -9.485 1.00 98.44 72 VAL A O 1
ATOM 554 N N . GLN A 1 73 ? 0.356 5.804 -9.283 1.00 98.19 73 GLN A N 1
ATOM 555 C CA . GLN A 1 73 ? 1.650 5.870 -8.601 1.00 98.19 73 GLN A CA 1
ATOM 556 C C . GLN A 1 73 ? 1.630 5.127 -7.256 1.00 98.19 73 GLN A C 1
ATOM 558 O O . GLN A 1 73 ? 2.445 4.235 -7.041 1.00 98.19 73 GLN A O 1
ATOM 563 N N . GLY A 1 74 ? 0.647 5.403 -6.392 1.00 97.69 74 GLY A N 1
ATOM 564 C CA . GLY A 1 74 ? 0.523 4.720 -5.098 1.00 97.69 74 GLY A CA 1
ATOM 565 C C . GLY A 1 74 ? 0.343 3.204 -5.230 1.00 97.69 74 GLY A C 1
ATOM 566 O O . GLY A 1 74 ? 0.978 2.441 -4.509 1.00 97.69 74 GLY A O 1
ATOM 567 N N . LEU A 1 75 ? -0.467 2.741 -6.190 1.00 98.38 75 LEU A N 1
ATOM 568 C CA . LEU A 1 75 ? -0.629 1.306 -6.461 1.00 98.38 75 LEU A CA 1
ATOM 569 C C . LEU A 1 75 ? 0.653 0.675 -7.016 1.00 98.38 75 LEU A C 1
ATOM 571 O O . LEU A 1 75 ? 0.974 -0.459 -6.664 1.00 98.38 75 LEU A O 1
ATOM 575 N N . SER A 1 76 ? 1.389 1.406 -7.854 1.00 98.19 76 SER A N 1
ATOM 576 C CA . SER A 1 76 ? 2.667 0.945 -8.403 1.00 98.19 76 SER A CA 1
ATOM 577 C C . SER A 1 76 ? 3.719 0.790 -7.303 1.00 98.19 76 SER A C 1
ATOM 579 O O . SER A 1 76 ? 4.413 -0.222 -7.292 1.00 98.19 76 SER A O 1
ATOM 581 N N . GLU A 1 77 ? 3.775 1.705 -6.327 1.00 98.12 77 GLU A N 1
ATOM 582 C CA . GLU A 1 77 ? 4.662 1.570 -5.159 1.00 98.12 77 GLU A CA 1
ATOM 583 C C . GLU A 1 77 ? 4.308 0.333 -4.314 1.00 98.12 77 GLU A C 1
ATOM 585 O O . GLU A 1 77 ? 5.197 -0.404 -3.882 1.00 98.12 77 GLU A O 1
ATOM 590 N N . VAL A 1 78 ? 3.013 0.045 -4.118 1.00 97.94 78 VAL A N 1
ATOM 591 C CA . VAL A 1 78 ? 2.591 -1.173 -3.402 1.00 97.94 78 VAL A CA 1
ATOM 592 C C . VAL A 1 78 ? 3.116 -2.426 -4.107 1.00 97.94 78 VAL A C 1
ATOM 594 O O . VAL A 1 78 ? 3.641 -3.320 -3.438 1.00 97.94 78 VAL A O 1
ATOM 597 N N . PHE A 1 79 ? 3.024 -2.489 -5.441 1.00 98.06 79 PHE A N 1
ATOM 598 C CA . PHE A 1 79 ? 3.605 -3.592 -6.211 1.00 98.06 79 PHE A CA 1
ATOM 599 C C . PHE A 1 79 ? 5.128 -3.631 -6.103 1.00 98.06 79 PHE A C 1
ATOM 601 O O . PHE A 1 79 ? 5.673 -4.709 -5.873 1.00 98.06 79 PHE A O 1
ATOM 608 N N . GLU A 1 80 ? 5.804 -2.487 -6.221 1.00 97.81 80 GLU A N 1
ATOM 609 C CA . GLU A 1 80 ? 7.260 -2.386 -6.105 1.00 97.81 80 GLU A CA 1
ATOM 610 C C . GLU A 1 80 ? 7.745 -3.015 -4.794 1.00 97.81 80 GLU A C 1
ATOM 612 O O . GLU A 1 80 ? 8.557 -3.943 -4.814 1.00 97.81 80 GLU A O 1
ATOM 617 N N . ARG A 1 81 ? 7.198 -2.584 -3.648 1.00 97.62 81 ARG A N 1
ATOM 618 C CA . ARG A 1 81 ? 7.624 -3.101 -2.340 1.00 97.62 81 ARG A CA 1
ATOM 619 C C . ARG A 1 81 ? 7.238 -4.557 -2.127 1.00 97.62 81 ARG A C 1
ATOM 621 O O . ARG A 1 81 ? 8.036 -5.325 -1.590 1.00 97.62 81 ARG A O 1
ATOM 628 N N . TYR A 1 82 ? 6.034 -4.949 -2.540 1.00 97.94 82 TYR A N 1
ATOM 629 C CA . TYR A 1 82 ? 5.572 -6.328 -2.397 1.00 97.94 82 TYR A CA 1
ATOM 630 C C . TYR A 1 82 ? 6.450 -7.298 -3.198 1.00 97.94 82 TYR A C 1
ATOM 632 O O . TYR A 1 82 ? 6.944 -8.285 -2.650 1.00 97.94 82 TYR A O 1
ATOM 640 N N . VAL A 1 83 ? 6.692 -7.000 -4.478 1.00 97.75 83 VAL A N 1
ATOM 641 C CA . VAL A 1 83 ? 7.502 -7.846 -5.364 1.00 97.75 83 VAL A CA 1
ATOM 642 C C . VAL A 1 83 ? 8.969 -7.835 -4.931 1.00 97.75 83 VAL A C 1
ATOM 644 O O . VAL A 1 83 ? 9.578 -8.902 -4.866 1.00 97.75 83 VAL A O 1
ATOM 647 N N . LYS A 1 84 ? 9.517 -6.679 -4.531 1.00 96.56 84 LYS A N 1
ATOM 648 C CA . LYS A 1 84 ? 10.872 -6.572 -3.963 1.00 96.56 84 LYS A CA 1
ATOM 649 C C . LYS A 1 84 ? 11.064 -7.496 -2.764 1.00 96.56 84 LYS A C 1
ATOM 651 O O . LYS A 1 84 ? 12.037 -8.247 -2.723 1.00 96.56 84 LYS A O 1
ATOM 656 N N . ASN A 1 85 ? 10.142 -7.456 -1.800 1.00 97.44 85 ASN A N 1
ATOM 657 C CA . ASN A 1 85 ? 10.238 -8.287 -0.603 1.00 97.44 85 ASN A CA 1
ATOM 658 C C . ASN A 1 85 ? 10.219 -9.777 -0.954 1.00 97.44 85 ASN A C 1
ATOM 660 O O . ASN A 1 85 ? 10.991 -10.536 -0.376 1.00 97.44 85 ASN A O 1
ATOM 664 N N . ARG A 1 86 ? 9.401 -10.184 -1.932 1.00 97.81 86 ARG A N 1
ATOM 665 C CA . ARG A 1 86 ? 9.371 -11.568 -2.420 1.00 97.81 86 ARG A CA 1
ATOM 666 C C . ARG A 1 86 ? 10.670 -11.988 -3.097 1.00 97.81 86 ARG A C 1
ATOM 668 O O . ARG A 1 86 ? 11.207 -13.026 -2.739 1.00 97.81 86 ARG A O 1
ATOM 675 N N . ILE A 1 87 ? 11.208 -11.179 -4.013 1.00 97.75 87 ILE A N 1
ATOM 676 C CA . ILE A 1 87 ? 12.477 -11.476 -4.702 1.00 97.75 87 ILE A CA 1
ATOM 677 C C . ILE A 1 87 ? 13.599 -11.730 -3.691 1.00 97.75 87 ILE A C 1
ATOM 679 O O . ILE A 1 87 ? 14.326 -12.713 -3.815 1.00 97.75 87 ILE A O 1
ATOM 683 N N . ILE A 1 88 ? 13.711 -10.867 -2.677 1.00 96.62 88 ILE A N 1
ATOM 684 C CA . ILE A 1 88 ? 14.750 -10.967 -1.649 1.00 96.62 88 ILE A CA 1
ATOM 685 C C . ILE A 1 88 ? 14.497 -12.168 -0.729 1.00 96.62 88 ILE A C 1
ATOM 687 O O . ILE A 1 88 ? 15.394 -12.984 -0.533 1.00 96.62 88 ILE A O 1
ATOM 691 N N . ALA A 1 89 ? 13.290 -12.294 -0.169 1.00 97.44 89 ALA A N 1
ATOM 692 C CA . ALA A 1 89 ? 12.977 -13.330 0.816 1.00 97.44 89 ALA A CA 1
ATOM 693 C C . ALA A 1 89 ? 13.006 -14.746 0.224 1.00 97.44 89 ALA A C 1
ATOM 695 O O . ALA A 1 89 ? 13.427 -15.685 0.893 1.00 97.44 89 ALA A O 1
ATOM 696 N N . GLU A 1 90 ? 12.582 -14.896 -1.032 1.00 97.88 90 GLU A N 1
ATOM 697 C CA . GLU A 1 90 ? 12.543 -16.176 -1.745 1.00 97.88 90 GLU A CA 1
ATOM 698 C C . GLU A 1 90 ? 13.830 -16.426 -2.563 1.00 97.88 90 GLU A C 1
ATOM 700 O O . GLU A 1 90 ? 13.940 -17.460 -3.216 1.00 97.88 90 GLU A O 1
ATOM 705 N N . SER A 1 91 ? 14.818 -15.515 -2.520 1.00 96.88 91 SER A N 1
ATOM 706 C CA . SER A 1 91 ? 16.087 -15.603 -3.273 1.00 96.88 91 SER A CA 1
ATOM 707 C C . SER A 1 91 ? 15.886 -15.891 -4.768 1.00 96.88 91 SER A C 1
ATOM 709 O O . SER A 1 91 ? 16.534 -16.759 -5.356 1.00 96.88 91 SER A O 1
ATOM 711 N N . ILE A 1 92 ? 14.948 -15.173 -5.385 1.00 96.00 92 ILE A N 1
ATOM 712 C CA . ILE A 1 92 ? 14.533 -15.416 -6.770 1.00 96.00 92 ILE A CA 1
ATOM 713 C C . ILE A 1 92 ? 15.616 -14.920 -7.731 1.00 96.00 92 ILE A C 1
ATOM 715 O O . ILE A 1 92 ? 15.988 -13.747 -7.709 1.00 96.00 92 ILE A O 1
ATOM 719 N N . SER A 1 93 ? 16.076 -15.796 -8.627 1.00 96.56 93 SER A N 1
ATOM 720 C CA . SER A 1 93 ? 16.888 -15.402 -9.781 1.00 96.56 93 SER A CA 1
ATOM 721 C C . SER A 1 93 ? 15.978 -14.834 -10.871 1.00 96.56 93 SER A C 1
ATOM 723 O O . SER A 1 93 ? 15.064 -15.514 -11.342 1.00 96.56 93 SER A O 1
ATOM 725 N N . LEU A 1 94 ? 16.201 -13.569 -11.227 1.00 95.31 94 LEU A N 1
ATOM 726 C CA . LEU A 1 94 ? 15.413 -12.852 -12.225 1.00 95.31 94 LEU A CA 1
ATOM 727 C C . LEU A 1 94 ? 16.050 -12.951 -13.619 1.00 95.31 94 LEU A C 1
ATOM 729 O O . LEU A 1 94 ? 17.274 -13.065 -13.717 1.00 95.31 94 LEU A O 1
ATOM 733 N N . PRO A 1 95 ? 15.236 -12.948 -14.689 1.00 94.69 95 PRO A N 1
ATOM 734 C CA . PRO A 1 95 ? 15.735 -12.952 -16.055 1.00 94.69 95 PRO A CA 1
ATOM 735 C C . PRO A 1 95 ? 16.114 -11.544 -16.515 1.00 94.69 95 PRO A C 1
ATOM 737 O O . PRO A 1 95 ? 15.274 -10.650 -16.445 1.00 94.69 95 PRO A O 1
ATOM 740 N N . GLU A 1 96 ? 17.304 -11.405 -17.108 1.00 94.06 96 GLU A N 1
ATOM 741 C CA . GLU A 1 96 ? 17.760 -10.124 -17.653 1.00 94.06 96 GLU A CA 1
ATOM 742 C C . GLU A 1 96 ? 16.777 -9.526 -18.670 1.00 94.06 96 GLU A C 1
ATOM 744 O O . GLU A 1 96 ? 16.227 -10.233 -19.525 1.00 94.06 96 GLU A O 1
ATOM 749 N N . ILE A 1 97 ? 16.622 -8.201 -18.647 1.00 92.56 97 ILE A N 1
ATOM 750 C CA . ILE A 1 97 ? 15.905 -7.479 -19.703 1.00 92.56 97 ILE A CA 1
ATOM 751 C C . ILE A 1 97 ? 16.702 -7.574 -21.022 1.00 92.56 97 ILE A C 1
ATOM 753 O O . ILE A 1 97 ? 17.842 -7.103 -21.085 1.00 92.56 97 ILE A O 1
ATOM 757 N N . PRO A 1 98 ? 16.111 -8.104 -22.114 1.00 94.44 98 PRO A N 1
ATOM 758 C CA . PRO A 1 98 ? 16.787 -8.215 -23.405 1.00 94.44 98 PRO A CA 1
ATOM 759 C C . PRO A 1 98 ? 17.301 -6.870 -23.945 1.00 94.44 98 PRO A C 1
ATOM 761 O O . PRO A 1 98 ? 16.644 -5.832 -23.826 1.00 94.44 98 PRO A O 1
ATOM 764 N N . ALA A 1 99 ? 18.474 -6.879 -24.582 1.00 92.12 99 ALA A N 1
ATOM 765 C CA . ALA A 1 99 ? 19.127 -5.657 -25.060 1.00 92.12 99 ALA A CA 1
ATOM 766 C C . ALA A 1 99 ? 18.306 -4.898 -26.121 1.00 92.12 99 ALA A C 1
ATOM 768 O O . ALA A 1 99 ? 18.300 -3.670 -26.136 1.00 92.12 99 ALA A O 1
ATOM 769 N N . ASP A 1 100 ? 17.572 -5.610 -26.978 1.00 95.75 100 ASP A N 1
ATOM 770 C CA . ASP A 1 100 ? 16.653 -5.031 -27.964 1.00 95.75 100 ASP A CA 1
ATOM 771 C C . ASP A 1 100 ? 15.456 -4.330 -27.300 1.00 95.75 100 ASP A C 1
ATOM 773 O O . ASP A 1 100 ? 14.981 -3.300 -27.782 1.00 95.75 100 ASP A O 1
ATOM 777 N N . VAL A 1 101 ? 15.009 -4.835 -26.147 1.00 95.75 101 VAL A N 1
ATOM 778 C CA . VAL A 1 101 ? 13.989 -4.186 -25.318 1.00 95.75 101 VAL A CA 1
ATOM 779 C C . VAL A 1 101 ? 14.539 -2.927 -24.647 1.00 95.75 101 VAL A C 1
ATOM 781 O O . VAL A 1 101 ? 13.849 -1.901 -24.664 1.00 95.75 101 VAL A O 1
ATOM 784 N N . LEU A 1 102 ? 15.759 -2.981 -24.097 1.00 92.94 102 LEU A N 1
ATOM 785 C CA . LEU A 1 102 ? 16.438 -1.826 -23.490 1.00 92.94 102 LEU A CA 1
ATOM 786 C C . LEU A 1 102 ? 16.718 -0.718 -24.510 1.00 92.94 102 LEU A C 1
ATOM 788 O O . LEU A 1 102 ? 16.536 0.456 -24.194 1.00 92.94 102 LEU A O 1
ATOM 792 N N . ALA A 1 103 ? 17.069 -1.075 -25.749 1.00 94.19 103 ALA A N 1
ATOM 793 C CA . ALA A 1 103 ? 17.335 -0.128 -26.834 1.00 94.19 103 ALA A CA 1
ATOM 794 C C . ALA A 1 103 ? 16.140 0.791 -27.161 1.00 94.19 103 ALA A C 1
ATOM 796 O O . ALA A 1 103 ? 16.320 1.851 -27.759 1.00 94.19 103 ALA A O 1
ATOM 797 N N . ARG A 1 104 ? 14.919 0.437 -26.727 1.00 97.12 104 ARG A N 1
ATOM 798 C CA . ARG A 1 104 ? 13.729 1.300 -26.836 1.00 97.12 104 ARG A CA 1
ATOM 799 C C . ARG A 1 104 ? 13.773 2.518 -25.902 1.00 97.12 104 ARG A C 1
ATOM 801 O O . ARG A 1 104 ? 12.995 3.448 -26.098 1.00 97.12 104 ARG A O 1
ATOM 808 N N . TYR A 1 105 ? 14.668 2.527 -24.911 1.00 95.75 105 TYR A N 1
ATOM 809 C CA . TYR A 1 105 ? 14.809 3.570 -23.891 1.00 95.75 105 TYR A CA 1
ATOM 810 C C . TYR A 1 105 ? 16.249 4.122 -23.859 1.00 95.75 105 TYR A C 1
ATOM 812 O O . TYR A 1 105 ? 16.968 3.917 -22.878 1.00 95.75 105 TYR A 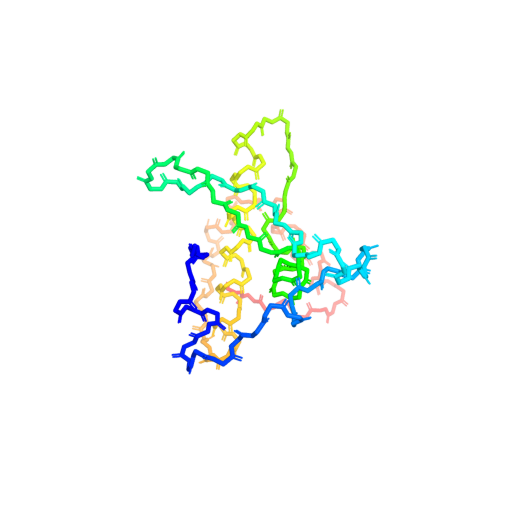O 1
ATOM 820 N N . PRO A 1 106 ? 16.697 4.843 -24.905 1.00 93.81 106 PRO A N 1
ATOM 821 C CA . PRO A 1 106 ? 18.100 5.244 -25.066 1.00 93.81 106 PRO A CA 1
ATOM 822 C C . PRO A 1 106 ? 18.642 6.089 -23.904 1.00 93.81 106 PRO A C 1
ATOM 824 O O . PRO A 1 106 ? 19.781 5.896 -23.499 1.00 93.81 106 PRO A O 1
ATOM 827 N N . ALA A 1 107 ? 17.816 6.951 -23.302 1.00 94.31 107 ALA A N 1
ATOM 828 C CA . ALA A 1 107 ? 18.217 7.743 -22.135 1.00 94.31 107 ALA A CA 1
ATOM 829 C C . ALA A 1 107 ? 18.547 6.875 -20.902 1.00 94.31 107 ALA A C 1
ATOM 831 O O . ALA A 1 107 ? 19.423 7.218 -20.113 1.00 94.31 107 ALA A O 1
ATOM 832 N N . VAL A 1 108 ? 17.858 5.739 -20.730 1.00 91.44 108 VAL A N 1
ATOM 833 C CA . VAL A 1 108 ? 18.145 4.789 -19.643 1.00 91.44 108 VAL A CA 1
ATOM 834 C C . VAL A 1 108 ? 19.425 4.014 -19.945 1.00 91.44 108 VAL A C 1
ATOM 836 O O . VAL A 1 108 ? 20.240 3.824 -19.049 1.00 91.44 108 VAL A O 1
ATOM 839 N N . VAL A 1 109 ? 19.628 3.605 -21.202 1.00 90.62 109 VAL A N 1
ATOM 840 C CA . VAL A 1 109 ? 20.861 2.930 -21.641 1.00 90.62 109 VAL A CA 1
ATOM 841 C C . VAL A 1 109 ? 22.083 3.815 -21.387 1.00 90.62 109 VAL A C 1
ATOM 843 O O . VAL A 1 109 ? 23.028 3.367 -20.745 1.00 90.62 109 VAL A O 1
ATOM 846 N N . GLU A 1 110 ? 22.023 5.088 -21.782 1.00 90.75 110 GLU A N 1
ATOM 847 C CA . GLU A 1 110 ? 23.088 6.064 -21.528 1.00 90.75 110 GLU A CA 1
ATOM 848 C C . GLU A 1 110 ? 23.367 6.226 -20.023 1.00 90.75 110 GLU A C 1
ATOM 850 O O . GLU A 1 110 ? 24.521 6.234 -19.590 1.00 90.75 110 GLU A O 1
ATOM 855 N N . ALA A 1 111 ? 22.321 6.292 -19.191 1.00 88.62 111 ALA A N 1
ATOM 856 C CA . ALA A 1 111 ? 22.480 6.372 -17.740 1.00 88.62 111 ALA A CA 1
ATOM 857 C C . ALA A 1 111 ? 23.174 5.126 -17.150 1.00 88.62 111 ALA A C 1
ATOM 859 O O . ALA A 1 111 ? 24.032 5.256 -16.274 1.00 88.62 111 ALA A O 1
ATOM 860 N N . ILE A 1 112 ? 22.842 3.928 -17.644 1.00 86.06 112 ILE A N 1
ATOM 861 C CA . ILE A 1 112 ? 23.467 2.660 -17.234 1.00 86.06 112 ILE A CA 1
ATOM 862 C C . ILE A 1 112 ? 24.950 2.632 -17.633 1.00 86.06 112 ILE A C 1
ATOM 864 O O . ILE A 1 112 ? 25.799 2.267 -16.815 1.00 86.06 112 ILE A O 1
ATOM 868 N N . GLU A 1 113 ? 25.281 3.023 -18.864 1.00 85.94 113 GLU A N 1
ATOM 869 C CA . GLU A 1 113 ? 26.661 3.054 -19.374 1.00 85.94 113 GLU A CA 1
ATOM 870 C C . GLU A 1 113 ? 27.533 4.054 -18.600 1.00 85.94 113 GLU A C 1
ATOM 872 O O . GLU A 1 113 ? 28.647 3.727 -18.173 1.00 85.94 113 GLU A O 1
ATOM 877 N N . ASN A 1 114 ? 26.993 5.241 -18.320 1.00 84.75 114 ASN A N 1
ATOM 878 C CA . ASN A 1 114 ? 27.662 6.251 -17.503 1.00 84.75 114 ASN A CA 1
ATOM 879 C C . ASN A 1 114 ? 27.914 5.756 -16.069 1.00 84.75 114 ASN A C 1
ATOM 881 O O . ASN A 1 114 ? 29.005 5.957 -15.535 1.00 84.75 114 ASN A O 1
ATOM 885 N N . ALA A 1 115 ? 26.953 5.055 -15.457 1.00 77.69 115 ALA A N 1
ATOM 886 C CA . ALA A 1 115 ? 27.136 4.459 -14.132 1.00 77.69 115 ALA A CA 1
ATOM 887 C C . ALA A 1 115 ? 28.231 3.373 -14.124 1.00 77.69 115 ALA A C 1
ATOM 889 O O . ALA A 1 115 ? 29.068 3.339 -13.218 1.00 77.69 115 ALA A O 1
ATOM 890 N N . GLY A 1 116 ? 28.277 2.529 -15.163 1.00 66.06 116 GLY A N 1
ATOM 891 C CA . GLY A 1 116 ? 29.288 1.474 -15.306 1.00 66.06 116 GLY A CA 1
ATOM 892 C C . GLY A 1 116 ? 30.712 2.007 -15.499 1.00 66.06 116 GLY A C 1
ATOM 893 O O . GLY A 1 116 ? 31.676 1.406 -15.022 1.00 66.06 116 GLY A O 1
ATOM 894 N N . SER A 1 117 ? 30.846 3.182 -16.118 1.00 66.25 117 SER A N 1
ATOM 895 C CA . SER A 1 117 ? 32.126 3.877 -16.323 1.00 66.25 117 SER A CA 1
ATOM 896 C C . SER A 1 117 ? 32.815 4.272 -15.007 1.00 66.25 117 SER A C 1
ATOM 898 O O . SER A 1 117 ? 34.035 4.415 -14.964 1.00 66.25 117 SER A O 1
ATOM 900 N N . GLY A 1 118 ? 32.048 4.410 -13.918 1.00 65.56 118 GLY A N 1
ATOM 901 C CA . GLY A 1 118 ? 32.548 4.704 -12.572 1.00 65.56 118 GLY A CA 1
ATOM 902 C C . GLY A 1 118 ? 33.053 3.488 -11.784 1.00 65.56 118 GLY A C 1
ATOM 903 O O . GLY A 1 118 ? 33.363 3.631 -10.605 1.00 65.56 118 GLY A O 1
ATOM 904 N N . GLY A 1 119 ? 33.115 2.295 -12.392 1.00 59.34 119 GLY A N 1
ATOM 905 C CA . GLY A 1 119 ? 33.567 1.067 -11.725 1.00 59.34 119 GLY A CA 1
ATOM 906 C C . GLY A 1 119 ? 32.493 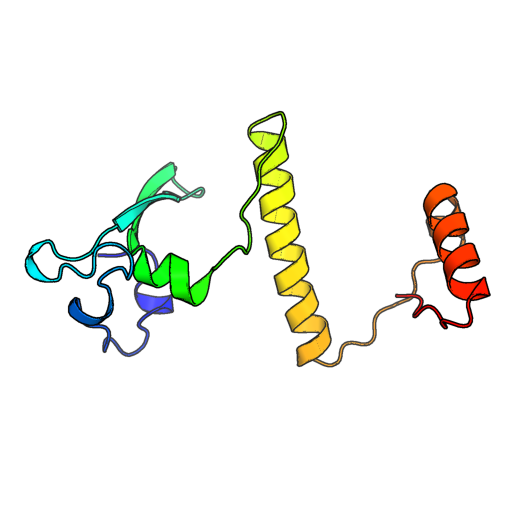0.353 -10.896 1.00 59.34 119 GLY A C 1
ATOM 907 O O . GLY A 1 119 ? 32.820 -0.561 -10.141 1.00 59.34 119 GLY A O 1
ATOM 908 N N . PHE A 1 120 ? 31.220 0.736 -11.039 1.00 62.19 120 PHE A N 1
ATOM 909 C CA . PHE A 1 120 ? 30.089 0.028 -10.441 1.00 62.19 120 PHE A CA 1
ATOM 910 C C . PHE A 1 120 ? 29.563 -1.025 -11.426 1.00 62.19 120 PHE A C 1
ATOM 912 O O . PHE A 1 120 ? 28.978 -0.661 -12.448 1.00 62.19 120 PHE A O 1
ATOM 919 N N . PRO A 1 121 ? 29.757 -2.333 -11.174 1.00 59.28 121 PRO A N 1
ATOM 920 C CA . PRO A 1 121 ? 29.134 -3.355 -11.999 1.00 59.28 121 PRO A CA 1
ATOM 921 C C . PRO A 1 121 ? 27.613 -3.284 -11.820 1.00 59.28 121 PRO A C 1
ATOM 923 O O . PRO A 1 121 ? 27.092 -3.492 -10.724 1.00 59.28 121 PRO A O 1
ATOM 926 N N . ASN A 1 122 ? 26.899 -2.981 -12.902 1.00 63.91 122 ASN A N 1
ATOM 927 C CA . ASN A 1 122 ? 25.441 -2.974 -12.897 1.00 63.91 122 ASN A CA 1
ATOM 928 C C . ASN A 1 122 ? 24.933 -4.421 -12.890 1.00 63.91 122 ASN A C 1
ATOM 930 O O . ASN A 1 122 ? 25.246 -5.186 -13.804 1.00 63.91 122 ASN A O 1
ATOM 934 N N . LEU A 1 123 ? 24.125 -4.785 -11.888 1.00 54.91 123 LEU A N 1
ATOM 935 C CA . LEU A 1 123 ? 23.303 -5.990 -11.969 1.00 54.91 123 LEU A CA 1
ATOM 936 C C . LEU A 1 123 ? 22.281 -5.750 -13.084 1.00 54.91 123 LEU A C 1
ATOM 938 O O . LEU A 1 123 ? 21.409 -4.889 -12.956 1.00 54.91 123 LEU A O 1
ATOM 942 N N . ARG A 1 124 ? 22.422 -6.468 -14.197 1.00 52.94 124 ARG A N 1
ATOM 943 C CA . ARG A 1 124 ? 21.391 -6.514 -15.230 1.00 52.94 124 ARG A CA 1
ATOM 944 C C . ARG A 1 124 ? 20.271 -7.374 -14.650 1.00 52.94 124 ARG A C 1
ATOM 946 O O . ARG A 1 124 ? 20.448 -8.576 -14.495 1.00 52.94 124 ARG A O 1
ATOM 953 N N . LEU A 1 125 ? 19.219 -6.718 -14.158 1.00 44.59 125 LEU A N 1
ATOM 954 C CA . LEU A 1 125 ? 17.993 -7.383 -13.717 1.00 44.59 125 LEU A CA 1
ATOM 955 C C . LEU A 1 125 ? 17.248 -7.955 -14.905 1.00 44.59 125 LEU A C 1
ATOM 957 O O . LEU A 1 125 ? 17.291 -7.324 -15.991 1.00 44.59 125 LEU A O 1
#

pLDDT: mean 91.52, std 12.27, range [44.59, 98.44]

Secondary structure (DSSP, 8-state):
--TTHHHH-SSS---GGGG--TTT--TTT---EEEEE-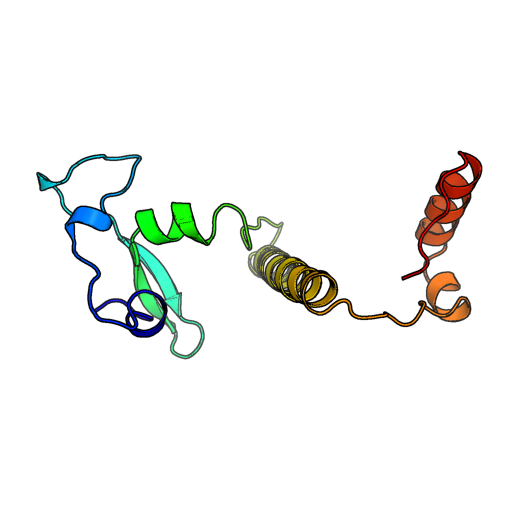TTT--EEEEEHHHIIIIITTTT----SSHHHHHHHHHHHHHHHHHHHHHHHTTPPPPPPPHHHHTT-HHHHHHHHHHHHTT------